Protein AF-A0A947M353-F1 (afdb_monomer)

pLDDT: mean 73.57, std 18.24, range [29.91, 92.94]

Radius of gyration: 24.98 Å; Cα contacts (8 Å, |Δi|>4): 233; chains: 1; bounding box: 59×36×67 Å

Foldseek 3Di:
DDPPDDDPPPQDFDWPDPDDDDDDDDDPLDDQAAEDEAEAEDDEAEAAPAALVRQLVCCCPPVVVDDPPDDPPDPDSCQKDKDKDKDKDKDWDKDWDDPVVRGTITIGTNYTYIYIYMYMYMYGHNDPDDPVVVVVVVVVVVVVSVVVVVVSVVVRVVVRVVVVVVSVVPCPSD

Secondary structure (DSSP, 8-state):
----S--------EEE-----SS--PPPPPPPPEEEEEEEEPPPEEE--S-HHHHHHHHHHHSTT--TTS-TT------EEEEEEEEEEEEEEEEEEEETTTTEEEEEEEEEEEEEEEEEEEEE------HHHHHHHHHHHHHHHHHHHHHHHHHHHHHHHHHHHHHHHH----

Sequence (174 aa):
MILTNFIQVGAGLLMLAGGAPSGHVQCPAVPTPAVKVNVTVAPPVFDDSRTIEQLSADFNQNEKGVSPGTSAGDSLTVLGLHRAKIDVVPLASIAGNQHKRRGFICLWYSEVGLDLKLSYTTYVARAGWSPACRAAIKAHEERHATVNREFAEQLGRELTASLNYAVKRRSMFG

Mean predicted aligned error: 12.15 Å

Solvent-accessible surface area (backbone atoms only — not comparable to full-atom values): 10543 Å² total; per-residue (Å²): 143,84,90,86,78,84,85,82,78,76,88,64,73,54,70,59,80,46,92,73,84,98,62,93,80,75,72,73,83,59,73,80,50,46,75,46,62,48,75,45,74,54,75,79,40,80,41,57,88,42,39,43,69,56,44,40,49,49,37,45,71,74,50,67,65,68,56,95,92,58,72,92,84,68,89,69,82,38,55,62,48,80,46,79,45,78,47,80,43,83,43,78,40,78,42,71,52,73,44,78,93,66,59,36,45,42,40,42,56,50,30,38,34,37,40,37,41,36,42,38,41,37,36,34,40,51,62,95,61,54,73,68,55,51,50,52,50,51,57,54,55,50,51,54,53,52,55,52,48,54,50,50,55,48,52,41,53,54,51,42,53,50,49,47,51,51,50,64,72,64,52,78,55,115

Nearest PDB structures (foldseek):
  5u1w-assembly1_A  TM=3.582E-01  e=4.289E+00  Ailuropoda melanoleuca
  8tr8-assembly1_A  TM=2.952E-01  e=4.020E+00  Rattus
  6u9w-assembly1_C  TM=2.897E-01  e=3.312E+00  Rattus norvegicus
  8trk-assembly1_A  TM=2.462E-01  e=3.769E+00  Rattus
  8v4s-assembly1_A  TM=2.836E-01  e=7.668E+00  Rattus

Structure (mmCIF, N/CA/C/O backbone):
data_AF-A0A947M353-F1
#
_entry.id   AF-A0A947M353-F1
#
loop_
_atom_site.group_PDB
_atom_site.id
_atom_site.type_symbol
_atom_site.label_atom_id
_atom_site.label_alt_id
_atom_site.label_comp_id
_atom_site.label_asym_id
_atom_site.label_entity_id
_atom_site.label_seq_id
_atom_site.pdbx_PDB_ins_code
_atom_site.Cartn_x
_atom_site.Cartn_y
_atom_site.Cartn_z
_atom_site.occupancy
_atom_site.B_iso_or_equiv
_atom_site.auth_seq_id
_atom_site.auth_comp_id
_atom_site.auth_asym_id
_atom_site.auth_atom_id
_atom_site.pdbx_PDB_model_num
ATOM 1 N N . MET A 1 1 ? -12.547 15.395 -5.679 1.00 39.53 1 MET A N 1
ATOM 2 C CA . MET A 1 1 ? -13.889 14.800 -5.883 1.00 39.53 1 MET A CA 1
ATOM 3 C C . MET A 1 1 ? -13.610 13.467 -6.572 1.00 39.53 1 MET A C 1
ATOM 5 O O . MET A 1 1 ? -13.076 13.511 -7.661 1.00 39.53 1 MET A O 1
ATOM 9 N N . ILE A 1 2 ? -13.697 12.271 -5.993 1.00 31.58 2 ILE A N 1
ATOM 10 C CA . ILE A 1 2 ? -14.674 11.646 -5.097 1.00 31.58 2 ILE A CA 1
ATOM 11 C C . ILE A 1 2 ? -13.910 10.570 -4.293 1.00 31.58 2 ILE A C 1
ATOM 13 O O . ILE A 1 2 ? -13.404 9.630 -4.889 1.00 31.58 2 ILE A O 1
ATOM 17 N N . LEU A 1 3 ? -13.844 10.686 -2.966 1.00 29.91 3 LEU A N 1
ATOM 18 C CA . LEU A 1 3 ? -13.623 9.556 -2.041 1.00 29.91 3 LEU A CA 1
ATOM 19 C C . LEU A 1 3 ? -14.524 9.761 -0.813 1.00 29.91 3 LEU A C 1
ATOM 21 O O . LEU A 1 3 ? -14.122 9.686 0.340 1.00 29.91 3 LEU A O 1
ATOM 25 N N . THR A 1 4 ? -15.781 10.093 -1.079 1.00 34.56 4 THR A N 1
ATOM 26 C CA . THR A 1 4 ? -16.869 10.030 -0.103 1.00 34.56 4 THR A CA 1
ATOM 27 C C . THR A 1 4 ? -17.714 8.836 -0.482 1.00 34.56 4 THR A C 1
ATOM 29 O O . THR A 1 4 ? -18.736 9.017 -1.128 1.00 34.56 4 THR A O 1
ATOM 32 N N . ASN A 1 5 ? -17.251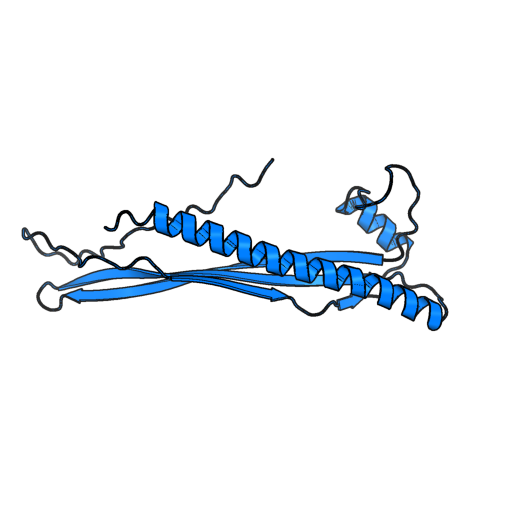 7.622 -0.179 1.00 32.09 5 ASN A N 1
ATOM 33 C CA . ASN A 1 5 ? -18.128 6.459 -0.103 1.00 32.09 5 ASN A CA 1
ATOM 34 C C . ASN A 1 5 ? -17.446 5.286 0.617 1.00 32.09 5 ASN A C 1
ATOM 36 O O . ASN A 1 5 ? -16.398 4.806 0.205 1.00 32.09 5 ASN A O 1
ATOM 40 N N . PHE A 1 6 ? -18.106 4.853 1.693 1.00 33.06 6 PHE A N 1
ATOM 41 C CA . PHE A 1 6 ? -17.975 3.567 2.381 1.00 33.06 6 PHE A CA 1
ATOM 42 C C . PHE A 1 6 ? -16.658 3.232 3.092 1.00 33.06 6 PHE A C 1
ATOM 44 O O . PHE A 1 6 ? -15.943 2.313 2.721 1.00 33.06 6 PHE A O 1
ATOM 51 N N . ILE A 1 7 ? -16.477 3.829 4.274 1.00 33.56 7 ILE A N 1
ATOM 52 C CA . ILE A 1 7 ? -16.112 3.028 5.452 1.00 33.56 7 ILE A CA 1
ATOM 53 C C . ILE A 1 7 ? -17.071 3.397 6.590 1.00 33.56 7 ILE A C 1
ATOM 55 O O . ILE A 1 7 ? -16.792 4.214 7.471 1.00 33.56 7 ILE A O 1
ATOM 59 N N . GLN A 1 8 ? -18.254 2.792 6.571 1.00 33.03 8 GLN A N 1
ATOM 60 C CA . GLN A 1 8 ? -19.165 2.824 7.707 1.00 33.03 8 GLN A CA 1
ATOM 61 C C . GLN A 1 8 ? -18.734 1.715 8.680 1.00 33.03 8 GLN A C 1
ATOM 63 O O . GLN A 1 8 ? -19.384 0.682 8.775 1.00 33.03 8 GLN A O 1
ATOM 68 N N . VAL A 1 9 ? -17.609 1.903 9.396 1.00 37.62 9 VAL A N 1
ATOM 69 C CA . VAL A 1 9 ? -17.302 1.062 10.572 1.00 37.62 9 VAL A CA 1
ATOM 70 C C . VAL A 1 9 ? -18.321 1.417 11.651 1.00 37.62 9 VAL A C 1
ATOM 72 O O . VAL A 1 9 ? -18.125 2.352 12.431 1.00 37.62 9 VAL A O 1
ATOM 75 N N . GLY A 1 10 ? -19.463 0.734 11.647 1.00 37.00 10 GLY A N 1
ATOM 76 C CA . GLY A 1 10 ? -20.378 0.749 12.775 1.00 37.00 10 GLY A CA 1
ATOM 77 C C . GLY A 1 10 ? -19.656 0.139 13.972 1.00 37.00 10 GLY A C 1
ATOM 78 O O . GLY A 1 10 ? -19.501 -1.076 14.049 1.00 37.00 10 GLY A O 1
ATOM 79 N N . ALA A 1 11 ? -19.177 0.981 14.886 1.00 41.81 11 ALA A N 1
ATOM 80 C CA . ALA A 1 11 ? -18.696 0.545 16.190 1.00 41.81 11 ALA A CA 1
ATOM 81 C C . ALA A 1 11 ? -19.924 0.166 17.032 1.00 41.81 11 ALA A C 1
ATOM 83 O O . ALA A 1 11 ? -20.445 0.969 17.799 1.00 41.81 11 ALA A O 1
ATOM 84 N N . GLY A 1 12 ? -20.453 -1.033 16.795 1.00 41.06 12 GLY A N 1
ATOM 85 C CA . GLY A 1 12 ? -21.547 -1.603 17.567 1.00 41.06 12 GLY A CA 1
ATOM 86 C C . GLY A 1 12 ? -20.992 -2.444 18.707 1.00 41.06 12 GLY A C 1
ATOM 87 O O . GLY A 1 12 ? -20.291 -3.423 18.464 1.00 41.06 12 GLY A O 1
ATOM 88 N N . LEU A 1 13 ? -21.321 -2.080 19.946 1.00 45.12 13 LEU A N 1
ATOM 89 C CA . LEU A 1 13 ? -21.271 -3.010 21.069 1.00 45.12 13 LEU A CA 1
ATOM 90 C C . LEU A 1 13 ? -22.245 -4.153 20.745 1.00 45.12 13 LEU A C 1
ATOM 92 O O . LEU A 1 13 ? -23.460 -3.948 20.735 1.00 45.12 13 LEU A O 1
ATOM 96 N N . LEU A 1 14 ? -21.730 -5.341 20.431 1.00 44.06 14 LEU A N 1
ATOM 97 C CA . LEU A 1 14 ? -22.570 -6.503 20.166 1.00 44.06 14 LEU A CA 1
ATOM 98 C C . LEU A 1 14 ? -22.917 -7.159 21.508 1.00 44.06 14 LEU A C 1
ATOM 100 O O . LEU A 1 14 ? -22.157 -7.972 22.034 1.00 44.06 14 LEU A O 1
ATOM 104 N N . MET A 1 15 ? -24.058 -6.782 22.085 1.00 43.53 15 MET A N 1
ATOM 105 C CA . MET A 1 15 ? -24.629 -7.508 23.219 1.00 43.53 15 MET A CA 1
ATOM 106 C C . MET A 1 15 ? -25.393 -8.729 22.697 1.00 43.53 15 MET A C 1
ATOM 108 O O . MET A 1 15 ? -26.500 -8.608 22.176 1.00 43.53 15 MET A O 1
ATOM 112 N N . LEU A 1 16 ? -24.814 -9.921 22.846 1.00 47.75 16 LEU A N 1
ATOM 113 C CA . LEU A 1 16 ? -25.546 -11.174 22.666 1.00 47.75 16 LEU A CA 1
ATOM 114 C C . LEU A 1 16 ? -26.350 -11.432 23.946 1.00 47.75 16 LEU A C 1
ATOM 116 O O . LEU A 1 16 ? -25.834 -11.961 24.931 1.00 47.75 16 LEU A O 1
ATOM 120 N N . ALA A 1 17 ? -27.606 -10.982 23.952 1.00 44.34 17 ALA A N 1
ATOM 121 C CA . ALA A 1 17 ? -28.516 -11.160 25.075 1.00 44.34 17 ALA A CA 1
ATOM 122 C C . ALA A 1 17 ? -28.947 -12.634 25.194 1.00 44.34 17 ALA A C 1
ATOM 124 O O . ALA A 1 17 ? -29.862 -13.087 24.510 1.00 44.34 17 ALA A O 1
ATOM 125 N N . GLY A 1 18 ? -28.296 -13.383 26.087 1.00 42.88 18 GLY A N 1
ATOM 126 C CA . GLY A 1 18 ? -28.884 -14.576 26.696 1.00 42.88 18 GLY A CA 1
ATOM 127 C C . GLY A 1 18 ? -29.932 -14.122 27.710 1.00 42.88 18 GLY A C 1
ATOM 128 O O . GLY A 1 18 ? -29.623 -13.315 28.585 1.00 42.88 18 GLY A O 1
ATOM 129 N N . GLY A 1 19 ? -31.180 -14.561 27.545 1.00 46.19 19 GLY A N 1
ATOM 130 C CA . GLY A 1 19 ? -32.323 -14.061 28.310 1.00 46.19 19 GLY A CA 1
ATOM 131 C C . GLY A 1 19 ? -32.113 -14.105 29.826 1.00 46.19 19 GLY A C 1
ATOM 132 O O . GLY A 1 19 ? -31.963 -15.178 30.403 1.00 46.19 19 GLY A O 1
ATOM 133 N N . ALA A 1 20 ? -32.157 -12.942 30.477 1.00 43.84 20 ALA A N 1
ATOM 134 C CA . ALA A 1 20 ? -32.402 -12.837 31.912 1.00 43.84 20 ALA A CA 1
ATOM 135 C C . ALA A 1 20 ? -33.121 -11.510 32.244 1.00 43.84 20 ALA A C 1
ATOM 137 O O . ALA A 1 20 ? -32.800 -10.482 31.641 1.00 43.84 20 ALA A O 1
ATOM 138 N N . PRO A 1 21 ? -34.094 -11.507 33.176 1.00 50.03 21 PRO A N 1
ATOM 139 C CA . PRO A 1 21 ? -35.003 -10.389 33.397 1.00 50.03 21 PRO A CA 1
ATOM 140 C C . PRO A 1 21 ? -34.451 -9.344 34.386 1.00 50.03 21 PRO A C 1
ATOM 142 O O . PRO A 1 21 ? -33.754 -9.663 35.346 1.00 50.03 21 PRO A O 1
ATOM 145 N N . SER A 1 22 ? -34.821 -8.082 34.139 1.00 51.09 22 SER A N 1
ATOM 146 C CA . SER A 1 22 ? -35.036 -7.006 35.127 1.00 51.09 22 SER A CA 1
ATOM 147 C C . SER A 1 22 ? -33.940 -6.686 36.158 1.00 51.09 22 SER A C 1
ATOM 149 O O . SER A 1 22 ? -34.239 -6.288 37.281 1.00 51.09 22 SER A O 1
ATOM 151 N N . GLY A 1 23 ? -32.668 -6.760 35.779 1.00 57.00 23 GLY A N 1
ATOM 152 C CA . GLY A 1 23 ? -31.593 -6.070 36.492 1.00 57.00 23 GLY A CA 1
ATOM 153 C C . GLY A 1 23 ? -30.604 -5.539 35.473 1.00 57.00 23 GLY A C 1
ATOM 154 O O . GLY A 1 23 ? -30.003 -6.345 34.770 1.00 57.00 23 GLY A O 1
ATOM 155 N N . HIS A 1 24 ? -30.465 -4.214 35.352 1.00 60.12 24 HIS A N 1
ATOM 156 C CA . HIS A 1 24 ? -29.593 -3.590 34.355 1.00 60.12 24 HIS A CA 1
ATOM 157 C C . HIS A 1 24 ? -28.203 -4.236 34.391 1.00 60.12 24 HIS A C 1
ATOM 159 O O . HIS A 1 24 ? -27.428 -4.118 35.342 1.00 60.12 24 HIS A O 1
ATOM 165 N N . VAL A 1 25 ? -27.930 -5.024 33.361 1.00 60.88 25 VAL A N 1
ATOM 166 C CA . VAL A 1 25 ? -26.626 -5.597 33.103 1.00 60.88 25 VAL A CA 1
ATOM 167 C C . VAL A 1 25 ? -25.826 -4.499 32.429 1.00 60.88 25 VAL A C 1
ATOM 169 O O . VAL A 1 25 ? -26.103 -4.133 31.291 1.00 60.88 25 VAL A O 1
ATOM 172 N N . GLN A 1 26 ? -24.865 -3.946 33.157 1.00 71.62 26 GLN A N 1
ATOM 173 C CA . GLN A 1 26 ? -23.963 -2.941 32.625 1.00 71.62 26 GLN A CA 1
ATOM 174 C C . GLN A 1 26 ? -22.641 -3.625 32.288 1.00 71.62 26 GLN A C 1
ATOM 176 O O . GLN A 1 26 ? -21.986 -4.189 33.167 1.00 71.62 26 GLN A O 1
ATOM 181 N N . CYS A 1 27 ? -22.279 -3.623 31.004 1.00 74.25 27 CYS A N 1
ATOM 182 C CA . CYS A 1 27 ? -20.926 -3.982 30.596 1.00 74.25 27 CYS A CA 1
ATOM 183 C C . CYS A 1 27 ? -19.933 -2.987 31.223 1.00 74.25 27 CYS A C 1
ATOM 185 O O . CYS A 1 27 ? -20.293 -1.822 31.424 1.00 74.25 27 CYS A O 1
ATOM 187 N N . PRO A 1 28 ? -18.701 -3.419 31.549 1.00 79.12 28 PRO A N 1
ATOM 188 C CA . PRO A 1 28 ? -17.682 -2.499 32.038 1.00 79.12 28 PRO A CA 1
ATOM 189 C C . PRO A 1 28 ? -17.393 -1.419 30.989 1.00 79.12 28 PRO A C 1
ATOM 191 O O . PRO A 1 28 ? -17.622 -1.635 29.797 1.00 79.12 28 PRO A O 1
ATOM 194 N N . ALA A 1 29 ? -16.854 -0.280 31.431 1.00 79.69 29 ALA A N 1
ATOM 195 C CA . ALA A 1 29 ? -16.283 0.700 30.515 1.00 79.69 29 ALA A CA 1
ATOM 196 C C . ALA A 1 29 ? -15.249 -0.006 29.624 1.00 79.69 29 ALA A C 1
ATOM 198 O O . ALA A 1 29 ? -14.326 -0.656 30.125 1.00 79.69 29 ALA A O 1
ATOM 199 N N . VAL A 1 30 ? -15.454 0.060 28.310 1.00 81.38 30 VAL A N 1
ATOM 200 C CA . VAL A 1 30 ? -14.594 -0.615 27.338 1.00 81.38 30 VAL A CA 1
ATOM 201 C C . VAL A 1 30 ? -13.477 0.335 26.907 1.00 81.38 30 VAL A C 1
ATOM 203 O O . VAL A 1 30 ? -13.742 1.513 26.662 1.00 81.38 30 VAL A O 1
ATOM 206 N N . PRO A 1 31 ? -12.222 -0.134 26.818 1.00 83.50 31 PRO A N 1
ATOM 207 C CA . PRO A 1 31 ? -11.133 0.704 26.344 1.00 83.50 31 PRO A CA 1
ATOM 208 C C . PRO A 1 31 ? -11.328 1.059 24.866 1.00 83.50 31 PRO A C 1
ATOM 210 O O . PRO A 1 31 ? -11.908 0.292 24.095 1.00 83.50 31 PRO A O 1
ATOM 213 N N . THR A 1 32 ? -10.788 2.205 24.457 1.00 84.06 32 THR A N 1
ATOM 214 C CA . THR A 1 32 ? -10.693 2.573 23.041 1.00 84.06 32 THR A CA 1
ATOM 215 C C . THR A 1 32 ? -9.869 1.520 22.287 1.00 84.06 32 THR A C 1
ATOM 217 O O . THR A 1 32 ? -8.771 1.193 22.748 1.00 84.06 32 THR A O 1
ATOM 220 N N . PRO A 1 33 ? -10.348 0.989 21.144 1.00 89.25 33 PRO A N 1
ATOM 221 C CA . PRO A 1 33 ? -9.603 -0.009 20.386 1.00 89.25 33 PRO A CA 1
ATOM 222 C C . PRO A 1 33 ? -8.268 0.556 19.899 1.00 89.25 33 PRO A C 1
ATOM 224 O O . PRO A 1 33 ? -8.181 1.721 19.499 1.00 89.25 33 PRO A O 1
ATOM 227 N N . ALA A 1 34 ? -7.237 -0.286 19.886 1.00 90.69 34 ALA A N 1
ATOM 228 C CA . ALA A 1 34 ? -5.974 0.042 19.243 1.00 90.69 34 ALA A CA 1
ATOM 229 C C . ALA A 1 34 ? -6.178 0.186 17.726 1.00 90.69 34 ALA A C 1
ATOM 231 O O . ALA A 1 34 ? -6.965 -0.547 17.125 1.00 90.69 34 ALA A O 1
ATOM 232 N N . VAL A 1 35 ? -5.467 1.126 17.101 1.00 91.00 35 VAL A N 1
ATOM 233 C CA . VAL A 1 35 ? -5.469 1.299 15.644 1.00 91.00 35 VAL A CA 1
ATOM 234 C C . VAL A 1 35 ? -4.162 0.783 15.074 1.00 91.00 35 VAL A C 1
ATOM 236 O O . VAL A 1 35 ? -3.093 1.250 15.470 1.00 91.00 35 VAL A O 1
ATOM 239 N N . LYS A 1 36 ? -4.250 -0.133 14.111 1.00 92.31 36 LYS A N 1
ATOM 2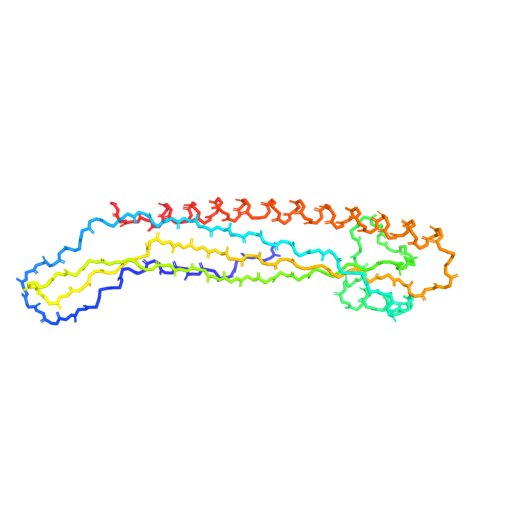40 C CA . LYS A 1 36 ? -3.085 -0.715 13.443 1.00 92.31 36 LYS A CA 1
ATOM 241 C C . LYS A 1 36 ? -3.208 -0.602 11.931 1.00 92.31 36 LYS A C 1
ATOM 243 O O . LYS A 1 36 ? -4.132 -1.144 11.339 1.00 92.31 36 LYS A O 1
ATOM 248 N N . VAL A 1 37 ? -2.269 0.083 11.289 1.00 92.00 37 VAL A N 1
ATOM 249 C CA . VAL A 1 37 ? -2.169 0.096 9.826 1.00 92.00 37 VAL A CA 1
ATOM 250 C C . VAL A 1 37 ? -0.817 -0.471 9.447 1.00 92.00 37 VAL A C 1
ATOM 252 O O . VAL A 1 37 ? 0.209 0.108 9.799 1.00 92.00 37 VAL A O 1
ATOM 255 N N . ASN A 1 38 ? -0.810 -1.597 8.740 1.00 92.88 38 ASN A N 1
ATOM 256 C CA . ASN A 1 38 ? 0.423 -2.165 8.214 1.00 92.88 38 ASN A CA 1
ATOM 257 C C . ASN A 1 38 ? 0.509 -1.841 6.728 1.00 92.88 38 ASN A C 1
ATOM 259 O O . ASN A 1 38 ? -0.418 -2.116 5.967 1.00 92.88 38 ASN A O 1
ATOM 263 N N . VAL A 1 39 ? 1.635 -1.270 6.310 1.00 90.81 39 VAL A N 1
ATOM 264 C CA . VAL A 1 39 ? 1.922 -1.016 4.899 1.00 90.81 39 VAL A CA 1
ATOM 265 C C . VAL A 1 39 ? 3.027 -1.952 4.462 1.00 90.81 39 VAL A C 1
ATOM 267 O O . VAL A 1 39 ? 4.122 -1.938 5.017 1.00 90.81 39 VAL A O 1
ATOM 270 N N . THR A 1 40 ? 2.734 -2.774 3.464 1.00 91.19 40 THR A N 1
ATOM 271 C CA . THR A 1 40 ? 3.712 -3.644 2.819 1.00 91.19 40 THR A CA 1
ATOM 272 C C . THR A 1 40 ? 3.877 -3.196 1.379 1.00 91.19 40 THR A C 1
ATOM 274 O O . THR A 1 40 ? 2.919 -3.217 0.608 1.00 91.19 40 THR A O 1
ATOM 277 N N . VAL A 1 41 ? 5.096 -2.813 1.012 1.00 86.88 41 VAL A N 1
ATOM 278 C CA . VAL A 1 41 ? 5.455 -2.476 -0.366 1.00 86.88 41 VAL A CA 1
ATOM 279 C C . VAL A 1 41 ? 6.268 -3.627 -0.943 1.00 86.88 41 VAL A C 1
ATOM 281 O O . VAL A 1 41 ? 7.365 -3.917 -0.465 1.00 86.88 41 VAL A O 1
ATOM 284 N N . ALA A 1 42 ? 5.715 -4.309 -1.943 1.00 87.06 42 ALA A N 1
ATOM 285 C CA . ALA A 1 42 ? 6.427 -5.351 -2.667 1.00 87.06 42 ALA A CA 1
ATOM 286 C C . ALA A 1 42 ? 7.559 -4.740 -3.517 1.00 87.06 42 ALA A C 1
ATOM 288 O O . ALA A 1 42 ? 7.427 -3.602 -3.981 1.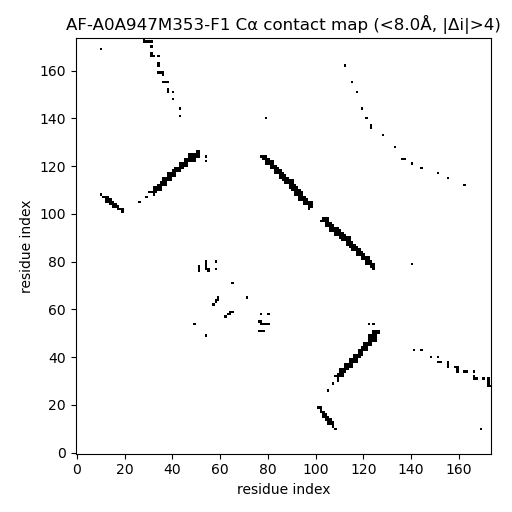00 87.06 42 ALA A O 1
ATOM 289 N N . PRO A 1 43 ? 8.660 -5.478 -3.754 1.00 84.25 43 PRO A N 1
ATOM 290 C CA . PRO A 1 43 ? 9.702 -5.046 -4.678 1.00 84.25 43 PRO A CA 1
ATOM 291 C C . PRO A 1 43 ? 9.138 -4.753 -6.077 1.00 84.25 43 PRO A C 1
ATOM 293 O O . PRO A 1 43 ? 8.186 -5.420 -6.496 1.00 84.25 43 PRO A O 1
ATOM 296 N N . PRO A 1 44 ? 9.721 -3.793 -6.817 1.00 80.12 44 PRO A N 1
ATOM 297 C CA . PRO A 1 44 ? 9.292 -3.509 -8.178 1.00 80.12 44 PRO A CA 1
ATOM 298 C C . PRO A 1 44 ? 9.535 -4.724 -9.075 1.00 80.12 44 PRO A C 1
ATOM 300 O O . PRO A 1 44 ? 10.625 -5.302 -9.089 1.00 80.12 44 PRO A O 1
ATOM 303 N N . VAL A 1 45 ? 8.514 -5.100 -9.841 1.00 86.81 45 VAL A N 1
ATOM 304 C CA . VAL A 1 45 ? 8.619 -6.131 -10.876 1.00 86.81 45 VAL A CA 1
ATOM 305 C C . VAL A 1 45 ? 8.858 -5.444 -12.210 1.00 86.81 45 VAL A C 1
ATOM 307 O O . VAL A 1 45 ? 8.080 -4.578 -12.598 1.00 86.81 45 VAL A O 1
ATOM 310 N N . PHE A 1 46 ? 9.915 -5.838 -12.913 1.00 83.06 46 PHE A N 1
ATOM 311 C CA . PHE A 1 46 ? 10.193 -5.363 -14.266 1.00 83.06 46 PHE A CA 1
ATOM 312 C C . PHE A 1 46 ? 9.692 -6.384 -15.281 1.00 83.06 46 PHE A C 1
ATOM 314 O O . PHE A 1 46 ? 10.026 -7.563 -15.174 1.00 83.06 46 PHE A O 1
ATOM 321 N N . ASP A 1 47 ? 8.908 -5.926 -16.252 1.00 85.81 47 ASP A N 1
ATOM 322 C CA . ASP A 1 47 ? 8.356 -6.749 -17.326 1.00 85.81 47 ASP A CA 1
ATOM 323 C C . ASP A 1 47 ? 8.757 -6.152 -18.680 1.00 85.81 47 ASP A C 1
ATOM 325 O O . ASP A 1 47 ? 8.367 -5.037 -19.021 1.00 85.81 47 ASP A O 1
ATOM 329 N N . ASP A 1 48 ? 9.553 -6.893 -19.447 1.00 86.31 48 ASP A N 1
ATOM 330 C CA . ASP A 1 48 ? 10.037 -6.511 -20.773 1.00 86.31 48 ASP A CA 1
ATOM 331 C C . ASP A 1 48 ? 9.354 -7.285 -21.911 1.00 86.31 48 ASP A C 1
ATOM 333 O O . ASP A 1 48 ? 9.875 -7.379 -23.023 1.00 86.31 48 ASP A O 1
ATOM 337 N N . SER A 1 49 ? 8.169 -7.847 -21.664 1.00 86.62 49 SER A N 1
ATOM 338 C CA . SER A 1 49 ? 7.429 -8.629 -22.661 1.00 86.62 49 SER A CA 1
ATOM 339 C C . SER A 1 49 ? 6.754 -7.773 -23.738 1.00 86.62 49 SER A C 1
ATOM 341 O O . SER A 1 49 ? 6.427 -8.283 -24.815 1.00 86.62 49 SER A O 1
ATOM 343 N N . ARG A 1 50 ? 6.547 -6.476 -23.477 1.00 83.94 50 ARG A N 1
ATOM 344 C CA . ARG A 1 50 ? 5.713 -5.585 -24.298 1.00 83.94 50 ARG A CA 1
ATOM 345 C C . ARG A 1 50 ? 6.536 -4.688 -25.211 1.00 83.94 50 ARG A C 1
ATOM 347 O O . ARG A 1 50 ? 7.539 -4.127 -24.802 1.00 83.94 50 ARG A O 1
ATOM 354 N N . THR A 1 51 ? 6.085 -4.514 -26.445 1.00 84.38 51 THR A N 1
ATOM 355 C CA . THR A 1 51 ? 6.638 -3.543 -27.411 1.00 84.38 51 THR A CA 1
ATOM 356 C C . THR A 1 51 ? 6.267 -2.098 -27.056 1.00 84.38 51 THR A C 1
ATOM 358 O O . THR A 1 51 ? 5.333 -1.872 -26.285 1.00 84.38 51 THR A O 1
ATOM 361 N N . ILE A 1 52 ? 6.964 -1.118 -27.643 1.00 80.38 52 ILE A N 1
A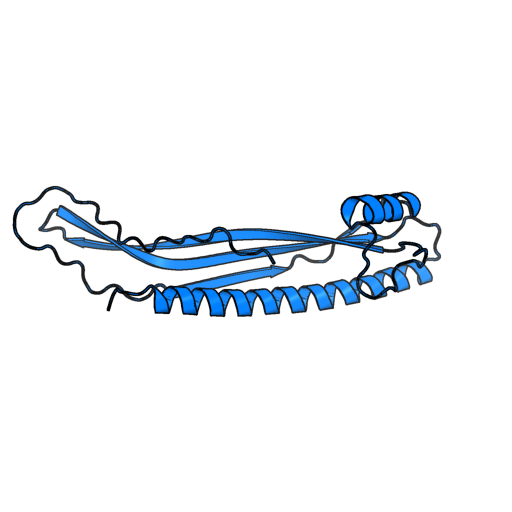TOM 362 C CA . ILE A 1 52 ? 6.653 0.313 -27.467 1.00 80.38 52 ILE A CA 1
ATOM 363 C C . ILE A 1 52 ? 5.207 0.594 -27.889 1.00 80.38 52 ILE A C 1
ATOM 365 O O . ILE A 1 52 ? 4.472 1.268 -27.176 1.00 80.38 52 ILE A O 1
ATOM 369 N N . GLU A 1 53 ? 4.765 0.027 -29.011 1.00 81.94 53 GLU A N 1
ATOM 370 C CA . GLU A 1 53 ? 3.421 0.225 -29.554 1.00 81.94 53 GLU A CA 1
ATOM 371 C C . GLU A 1 53 ? 2.351 -0.291 -28.587 1.00 81.94 53 GLU A C 1
ATOM 373 O O . GLU A 1 53 ? 1.324 0.356 -28.388 1.00 81.94 53 GLU A O 1
ATOM 378 N N . GLN A 1 54 ? 2.609 -1.433 -27.941 1.00 84.06 54 GLN A N 1
ATOM 379 C CA . GLN A 1 54 ? 1.714 -1.996 -26.930 1.00 84.06 54 GLN A CA 1
ATOM 380 C C . GLN A 1 54 ? 1.667 -1.141 -25.662 1.00 84.06 54 GLN A C 1
ATOM 382 O O . GLN A 1 54 ? 0.589 -0.978 -25.096 1.00 84.06 54 GLN A O 1
ATOM 387 N N . LEU A 1 55 ? 2.801 -0.590 -25.218 1.00 79.62 55 LEU A N 1
ATOM 388 C CA . LEU A 1 55 ? 2.829 0.307 -24.059 1.00 79.62 55 LEU A CA 1
ATOM 389 C C . LEU A 1 55 ? 2.119 1.626 -24.345 1.00 79.62 55 LEU A C 1
ATOM 391 O O . LEU A 1 55 ? 1.299 2.055 -23.540 1.00 79.62 55 LEU A O 1
ATOM 395 N N . SER A 1 56 ? 2.361 2.227 -25.507 1.00 76.69 56 SER A N 1
ATOM 396 C CA . SER A 1 56 ? 1.676 3.446 -25.938 1.00 76.69 56 SER A CA 1
ATOM 397 C C . SER A 1 56 ? 0.169 3.229 -26.101 1.00 76.69 56 SER A C 1
ATOM 399 O O . SER A 1 56 ? -0.622 4.082 -25.704 1.00 76.69 56 SER A O 1
ATOM 401 N N . ALA A 1 57 ? -0.257 2.081 -26.640 1.00 80.88 57 ALA A N 1
ATOM 402 C CA . ALA A 1 57 ? -1.673 1.734 -26.725 1.00 80.88 57 ALA A CA 1
ATOM 403 C C . ALA A 1 57 ? -2.310 1.561 -25.335 1.00 80.88 57 ALA A C 1
ATOM 405 O O . ALA A 1 57 ? -3.373 2.127 -25.088 1.00 80.88 57 ALA A O 1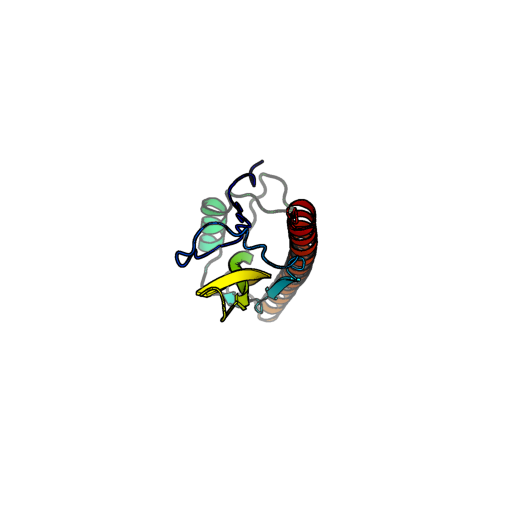
ATOM 406 N N . ASP A 1 58 ? -1.651 0.835 -24.421 1.00 79.62 58 ASP A N 1
ATOM 407 C CA . ASP A 1 58 ? -2.110 0.638 -23.035 1.00 79.62 58 ASP A CA 1
ATOM 408 C C . ASP A 1 58 ? -2.223 1.980 -22.297 1.00 79.62 58 ASP A C 1
ATOM 410 O O . ASP A 1 58 ? -3.248 2.266 -21.683 1.00 79.62 58 ASP A O 1
ATOM 414 N N . PHE A 1 59 ? -1.219 2.847 -22.432 1.00 74.81 59 PHE A N 1
ATOM 415 C CA . PHE A 1 59 ? -1.210 4.187 -21.850 1.00 74.81 59 PHE A CA 1
ATOM 416 C C . PHE A 1 59 ? -2.361 5.062 -22.376 1.00 74.81 59 PHE A C 1
ATOM 418 O O . PHE A 1 59 ? -3.102 5.670 -21.602 1.00 74.81 59 PHE A O 1
ATOM 425 N N . ASN A 1 60 ? -2.580 5.085 -23.691 1.00 73.06 60 ASN A N 1
ATOM 426 C CA . ASN A 1 60 ? -3.653 5.881 -24.285 1.00 73.06 60 ASN A CA 1
ATOM 427 C C . ASN A 1 60 ? -5.049 5.370 -23.902 1.00 73.06 60 ASN A C 1
ATOM 429 O O . ASN A 1 60 ? -5.958 6.169 -23.683 1.00 73.06 60 ASN A O 1
ATOM 433 N N . GLN A 1 61 ? -5.228 4.051 -23.812 1.00 77.69 61 GLN A N 1
ATOM 434 C CA . GLN A 1 61 ? -6.527 3.444 -23.516 1.00 77.69 61 GLN A CA 1
ATOM 435 C C . GLN A 1 61 ? -6.864 3.472 -22.022 1.00 77.69 61 GLN A C 1
ATOM 437 O O . GLN A 1 61 ? -7.995 3.799 -21.662 1.00 77.69 61 GLN A O 1
ATOM 442 N N . ASN A 1 62 ? -5.901 3.147 -21.157 1.00 72.25 62 ASN A N 1
ATOM 443 C CA . ASN A 1 62 ? -6.153 2.922 -19.733 1.00 72.25 62 ASN A CA 1
ATOM 444 C C . ASN A 1 62 ? -5.773 4.121 -18.858 1.00 72.25 62 ASN A C 1
ATOM 446 O O . ASN A 1 62 ? -6.499 4.429 -17.916 1.00 72.25 62 ASN A O 1
ATOM 450 N N . GLU A 1 63 ? -4.718 4.856 -19.216 1.00 65.81 63 GLU A N 1
ATOM 451 C CA . GLU A 1 63 ? -4.284 6.071 -18.501 1.00 65.81 63 GLU A CA 1
ATOM 452 C C . GLU A 1 63 ? -4.807 7.360 -19.172 1.00 65.81 63 GLU A C 1
ATOM 454 O O . GLU A 1 63 ? -4.474 8.476 -18.772 1.00 65.81 63 GLU A O 1
ATOM 459 N N . LYS A 1 64 ? -5.649 7.218 -20.210 1.00 65.69 64 LYS A N 1
ATOM 460 C CA . LYS A 1 64 ? -6.255 8.312 -20.996 1.00 65.69 64 LYS A CA 1
ATOM 461 C C . LYS A 1 64 ? -5.236 9.302 -21.571 1.00 65.69 64 LYS A C 1
ATOM 463 O O . LYS A 1 64 ? -5.565 10.468 -21.785 1.00 65.69 64 LYS A O 1
ATOM 468 N N . GLY A 1 65 ? -4.003 8.855 -21.801 1.00 55.41 65 GLY A N 1
ATOM 469 C CA . GLY A 1 65 ? -2.938 9.706 -22.326 1.00 55.41 65 GLY A CA 1
ATOM 470 C C . GLY A 1 65 ? -2.406 10.752 -21.335 1.00 55.41 65 GLY A C 1
ATOM 471 O O . GLY A 1 65 ? -1.678 11.654 -21.746 1.00 55.41 65 GLY A O 1
ATOM 472 N N . VAL A 1 66 ? -2.762 10.677 -20.046 1.00 54.84 66 VAL A N 1
ATOM 473 C CA . VAL A 1 66 ? -2.312 11.642 -19.031 1.00 54.84 66 VAL A CA 1
ATOM 474 C C . VAL A 1 66 ? -1.078 11.093 -18.322 1.00 54.84 66 VAL A C 1
ATOM 476 O O . VAL A 1 66 ? -1.181 10.239 -17.447 1.00 54.84 66 VAL A O 1
ATOM 479 N N . SER A 1 67 ? 0.101 11.603 -18.682 1.00 53.78 67 SER A N 1
ATOM 480 C CA . SER A 1 67 ? 1.350 11.305 -17.975 1.00 53.78 67 SER A CA 1
ATOM 481 C C . SER A 1 67 ? 1.647 12.445 -16.996 1.00 53.78 67 SER A C 1
ATOM 483 O O . SER A 1 67 ? 1.693 13.609 -17.413 1.00 53.78 67 SER A O 1
ATOM 485 N N . PRO A 1 68 ? 1.845 12.164 -15.695 1.00 44.81 68 PRO A N 1
ATOM 486 C CA . PRO A 1 68 ? 2.304 13.171 -14.749 1.00 44.81 68 PRO A CA 1
ATOM 487 C C . PRO A 1 68 ? 3.655 13.739 -15.206 1.00 44.81 68 PRO A C 1
ATOM 489 O O . PRO A 1 68 ? 4.631 13.006 -15.330 1.00 44.81 68 PRO A O 1
ATOM 492 N N . GLY A 1 69 ? 3.718 15.049 -15.459 1.00 44.84 69 GLY A N 1
ATOM 493 C CA . GLY A 1 69 ? 4.969 15.745 -15.790 1.00 44.84 69 GLY A CA 1
ATOM 494 C C . GLY A 1 69 ? 5.215 16.037 -17.272 1.00 44.84 69 GLY A C 1
ATOM 495 O O . GLY A 1 69 ? 6.280 16.552 -17.598 1.00 44.84 69 GLY A O 1
ATOM 496 N N . THR A 1 70 ? 4.257 15.773 -18.165 1.00 40.97 70 THR A N 1
ATOM 497 C CA . THR A 1 70 ? 4.372 16.141 -19.588 1.00 40.97 70 THR A CA 1
ATOM 498 C C . THR A 1 70 ? 3.211 17.027 -20.019 1.00 40.97 70 THR A C 1
ATOM 500 O O . THR A 1 70 ? 2.055 16.755 -19.692 1.00 40.97 70 THR A O 1
ATOM 503 N N . SER A 1 71 ? 3.525 18.101 -20.743 1.00 37.41 71 SER A N 1
ATOM 504 C CA . SER A 1 71 ? 2.560 18.972 -21.414 1.00 37.41 71 SER A CA 1
ATOM 505 C C . SER A 1 71 ? 1.602 18.147 -22.275 1.00 37.41 71 SER A C 1
ATOM 507 O O . SER A 1 71 ? 2.022 17.260 -23.016 1.00 37.41 71 SER A O 1
ATOM 509 N N . ALA A 1 72 ? 0.302 18.427 -22.177 1.00 37.47 72 ALA A N 1
ATOM 510 C CA . ALA A 1 72 ? -0.701 17.782 -23.015 1.00 37.47 72 ALA A CA 1
ATOM 511 C C . ALA A 1 72 ? -0.379 18.029 -24.503 1.00 37.47 72 ALA A C 1
ATOM 513 O O . ALA A 1 72 ? -0.406 19.174 -24.948 1.00 37.47 72 ALA A O 1
ATOM 514 N N . GLY A 1 73 ? -0.084 16.965 -25.258 1.00 38.38 73 GLY A N 1
ATOM 515 C CA . GLY A 1 73 ? 0.114 17.020 -26.713 1.00 38.38 73 GLY A CA 1
ATOM 516 C C . GLY A 1 73 ? 1.467 16.529 -27.232 1.00 38.38 73 GLY A C 1
ATOM 517 O O . GLY A 1 73 ? 1.587 16.322 -28.438 1.00 38.38 73 GLY A O 1
ATOM 518 N N . ASP A 1 74 ? 2.456 16.283 -26.371 1.00 41.34 74 ASP A N 1
ATOM 519 C CA . ASP A 1 74 ? 3.730 15.714 -26.819 1.00 41.34 74 ASP A CA 1
ATOM 520 C C . ASP A 1 74 ? 3.598 14.200 -27.045 1.00 41.34 74 ASP A C 1
ATOM 522 O O . ASP A 1 74 ? 3.168 13.449 -26.168 1.00 41.34 74 ASP A O 1
ATOM 526 N N . SER A 1 75 ? 3.969 13.741 -28.245 1.00 40.53 75 SER A N 1
ATOM 527 C CA . SER A 1 75 ? 4.051 12.320 -28.599 1.00 40.53 75 SER A CA 1
ATOM 528 C C . SER A 1 75 ? 5.153 11.647 -27.774 1.00 40.53 75 SER A C 1
ATOM 530 O O . SER A 1 75 ? 6.293 11.520 -28.228 1.00 40.53 75 SER A O 1
ATOM 532 N N . LEU A 1 76 ? 4.830 11.205 -26.558 1.00 49.25 76 LEU A N 1
ATOM 533 C CA . LEU A 1 76 ? 5.748 10.401 -25.762 1.00 49.25 76 LEU A CA 1
ATOM 534 C C . LEU A 1 76 ? 5.959 9.042 -26.420 1.00 49.25 76 LEU A C 1
ATOM 536 O O . LEU A 1 76 ? 5.037 8.243 -26.574 1.00 49.25 76 LEU A O 1
ATOM 540 N N . THR A 1 77 ? 7.218 8.748 -26.735 1.00 52.34 77 THR A N 1
ATOM 541 C CA . THR A 1 77 ? 7.649 7.356 -26.838 1.00 52.34 77 THR A CA 1
ATOM 542 C C . THR A 1 77 ? 7.620 6.789 -25.421 1.00 52.34 77 THR A C 1
ATOM 544 O O . THR A 1 77 ? 8.497 7.092 -24.613 1.00 52.34 77 THR A O 1
ATOM 547 N N . VAL A 1 78 ? 6.582 6.017 -25.095 1.00 58.72 78 VAL A N 1
ATOM 548 C CA . VAL A 1 78 ? 6.448 5.358 -23.790 1.00 58.72 78 VAL A CA 1
ATOM 549 C C . VAL A 1 78 ? 7.470 4.223 -23.724 1.00 58.72 78 VAL A C 1
ATOM 551 O O . VAL A 1 78 ? 7.247 3.122 -24.224 1.00 58.72 78 VAL A O 1
ATOM 554 N N . LEU A 1 79 ? 8.637 4.517 -23.149 1.00 60.56 79 LEU A N 1
ATOM 555 C CA . LEU A 1 79 ? 9.706 3.535 -22.926 1.00 60.56 79 LEU A CA 1
ATOM 556 C C . LEU A 1 79 ? 9.493 2.725 -21.641 1.00 60.56 79 LEU A C 1
ATOM 558 O O . LEU A 1 79 ? 10.017 1.613 -21.530 1.00 60.56 79 LEU A O 1
ATOM 562 N N . GLY A 1 80 ? 8.705 3.273 -20.715 1.00 64.88 80 GLY A N 1
ATOM 563 C CA . GLY A 1 80 ? 8.343 2.686 -19.433 1.00 64.88 80 GLY A CA 1
ATOM 564 C C . GLY A 1 80 ? 6.890 3.008 -19.075 1.00 64.88 80 GLY A C 1
ATOM 565 O O . GLY A 1 80 ? 6.426 4.119 -19.328 1.00 64.88 80 GLY A O 1
ATOM 566 N N . LEU A 1 81 ? 6.162 2.045 -18.509 1.00 74.50 81 LEU A N 1
ATOM 567 C CA . LEU A 1 81 ? 4.817 2.243 -17.961 1.00 74.50 81 LEU A CA 1
ATOM 568 C C . LEU A 1 81 ? 4.734 1.609 -16.572 1.00 74.50 81 LEU A C 1
ATOM 570 O O . LEU A 1 81 ? 4.935 0.403 -16.423 1.00 74.50 81 LEU A O 1
ATOM 574 N N . HIS A 1 82 ? 4.400 2.402 -15.557 1.00 74.50 82 HIS A N 1
ATOM 575 C CA . HIS A 1 82 ? 4.184 1.898 -14.203 1.00 74.50 82 HIS A CA 1
ATOM 576 C C . HIS A 1 82 ? 2.714 1.581 -13.967 1.00 74.50 82 HIS A C 1
ATOM 578 O O . HIS A 1 82 ? 1.847 2.426 -14.174 1.00 74.50 82 HIS A O 1
ATOM 584 N N . ARG A 1 83 ? 2.436 0.392 -13.434 1.00 77.75 83 ARG A N 1
ATOM 585 C CA . ARG A 1 83 ? 1.118 0.029 -12.920 1.00 77.75 83 ARG A CA 1
ATOM 586 C C . ARG A 1 83 ? 1.223 -0.312 -11.443 1.00 77.75 83 ARG A C 1
ATOM 588 O O . ARG A 1 83 ? 1.924 -1.247 -11.058 1.00 77.75 83 ARG A O 1
ATOM 595 N N . ALA A 1 84 ? 0.512 0.458 -10.628 1.00 76.25 84 ALA A N 1
ATOM 596 C CA . ALA A 1 84 ? 0.379 0.214 -9.202 1.00 76.25 84 ALA A CA 1
ATOM 597 C C . ALA A 1 84 ? -0.909 -0.564 -8.918 1.00 76.25 84 ALA A C 1
ATOM 599 O O . ALA A 1 84 ? -1.963 -0.278 -9.488 1.00 76.25 84 ALA A O 1
ATOM 600 N N . LYS A 1 85 ? -0.835 -1.517 -7.994 1.00 82.94 85 LYS A N 1
ATOM 601 C CA . LYS A 1 85 ? -1.998 -2.178 -7.407 1.00 82.94 85 LYS A CA 1
ATOM 602 C C . LYS A 1 85 ? -1.956 -1.996 -5.899 1.00 82.94 85 LYS A C 1
ATOM 604 O O . LYS A 1 85 ? -0.927 -2.260 -5.277 1.00 82.94 85 LYS A O 1
ATOM 609 N N . ILE A 1 86 ? -3.081 -1.568 -5.334 1.00 81.56 86 ILE A N 1
ATOM 610 C CA . ILE A 1 86 ? -3.273 -1.405 -3.894 1.00 81.56 86 ILE A CA 1
ATOM 611 C C . ILE A 1 86 ? -4.342 -2.399 -3.451 1.00 81.56 86 ILE A C 1
ATOM 613 O O . ILE A 1 86 ? -5.502 -2.278 -3.841 1.00 81.56 86 ILE A O 1
ATOM 617 N N . ASP A 1 87 ? -3.950 -3.370 -2.634 1.00 87.50 87 ASP A N 1
ATOM 618 C CA . ASP A 1 87 ? -4.870 -4.275 -1.955 1.00 87.50 87 ASP A CA 1
ATOM 619 C C . ASP A 1 87 ? -5.091 -3.775 -0.523 1.00 87.50 87 ASP A C 1
ATOM 621 O O . ASP A 1 87 ? -4.134 -3.562 0.226 1.00 87.50 87 ASP A O 1
ATOM 625 N N . VAL A 1 88 ? -6.357 -3.586 -0.148 1.00 87.44 88 VAL A N 1
ATOM 626 C CA . VAL A 1 88 ? -6.767 -3.101 1.176 1.00 87.44 88 VAL A CA 1
ATOM 627 C C . VAL A 1 88 ? -7.529 -4.207 1.888 1.00 87.44 88 VAL A C 1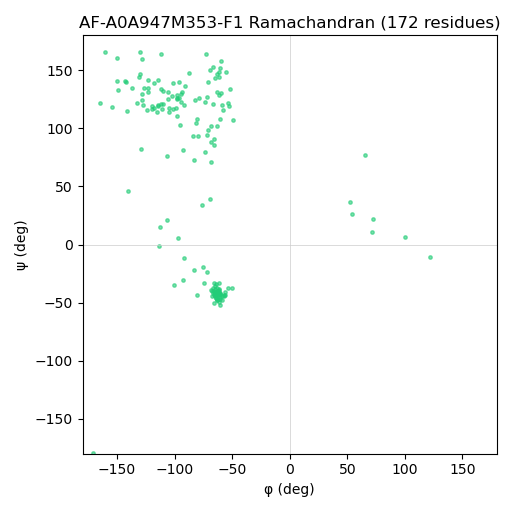
ATOM 629 O O . VAL A 1 88 ? -8.583 -4.634 1.419 1.00 87.44 88 VAL A O 1
ATOM 632 N N . VAL A 1 89 ? -7.016 -4.659 3.030 1.00 91.88 89 VAL A N 1
ATOM 633 C CA . VAL A 1 89 ? -7.654 -5.696 3.847 1.00 91.88 89 VAL A CA 1
ATOM 634 C C . VAL A 1 89 ? -8.007 -5.115 5.216 1.00 91.88 89 VAL A C 1
ATOM 636 O O . VAL A 1 89 ? -7.105 -4.703 5.946 1.00 91.88 89 VAL A O 1
ATOM 639 N N . PRO A 1 90 ? -9.294 -5.053 5.594 1.00 88.69 90 PRO A N 1
ATOM 640 C CA . PRO A 1 90 ? -9.677 -4.605 6.923 1.00 88.69 90 PRO A CA 1
ATOM 641 C C . PRO A 1 90 ? -9.311 -5.647 7.982 1.00 88.69 90 PRO A C 1
ATOM 643 O O . PRO A 1 90 ? -9.501 -6.846 7.783 1.00 88.69 90 PRO A O 1
ATOM 646 N N . LEU A 1 91 ? -8.828 -5.170 9.126 1.00 89.94 91 LEU A N 1
ATOM 647 C CA . LEU A 1 91 ? -8.500 -5.979 10.294 1.00 89.94 91 LEU A CA 1
ATOM 648 C C . LEU A 1 91 ? -9.376 -5.571 11.478 1.00 89.94 91 LEU A C 1
ATOM 650 O O . LEU A 1 91 ? -9.593 -4.382 11.723 1.00 89.94 91 LEU A O 1
ATOM 654 N N . ALA A 1 92 ? -9.846 -6.558 12.236 1.00 90.06 92 ALA A N 1
ATOM 655 C CA . ALA A 1 92 ? -10.543 -6.328 13.492 1.00 90.06 92 ALA A CA 1
ATOM 656 C C . ALA A 1 92 ? -10.295 -7.487 14.460 1.00 90.06 92 ALA A C 1
ATOM 658 O O . ALA A 1 92 ? -10.438 -8.652 14.093 1.00 90.06 92 ALA A O 1
ATOM 659 N N . SER A 1 93 ? -9.969 -7.152 15.705 1.00 91.94 93 SER A N 1
ATOM 660 C CA . SER A 1 93 ? -9.888 -8.101 16.814 1.00 91.94 93 SER A CA 1
ATOM 661 C C . SER A 1 93 ? -10.970 -7.787 17.835 1.00 91.94 93 SER A C 1
ATOM 663 O O . SER A 1 93 ? -11.257 -6.620 18.109 1.00 91.94 93 SER A O 1
ATOM 665 N N . ILE A 1 94 ? -11.569 -8.832 18.404 1.00 90.19 94 ILE A N 1
ATOM 666 C CA . ILE A 1 94 ? -12.641 -8.722 19.395 1.00 90.19 94 ILE A CA 1
ATOM 667 C C . ILE A 1 94 ? -12.111 -9.206 20.744 1.00 90.19 94 ILE A C 1
ATOM 669 O O . ILE A 1 94 ? -11.494 -10.265 20.839 1.00 90.19 94 ILE A O 1
ATOM 673 N N . ALA A 1 95 ? -12.381 -8.435 21.791 1.00 88.19 95 ALA A N 1
ATOM 674 C CA . ALA A 1 95 ? -12.224 -8.839 23.178 1.00 88.19 95 ALA A CA 1
ATOM 675 C C . ALA A 1 95 ? -13.596 -8.959 23.845 1.00 88.19 95 ALA A C 1
ATOM 677 O O . ALA A 1 95 ? -14.606 -8.466 23.337 1.00 88.19 95 ALA A O 1
ATOM 678 N N . GLY A 1 96 ? -13.635 -9.621 24.998 1.00 88.56 96 GLY A N 1
ATOM 679 C CA . GLY A 1 96 ? -14.871 -9.742 25.746 1.00 88.56 96 GLY A CA 1
ATOM 680 C C . GLY A 1 96 ? -14.702 -10.098 27.209 1.00 88.56 96 GLY A C 1
ATOM 681 O O . GLY A 1 96 ? -13.644 -10.539 27.653 1.00 88.56 96 GLY A O 1
ATOM 682 N N . ASN A 1 97 ? -15.790 -9.920 27.953 1.00 85.50 97 ASN A N 1
ATOM 683 C CA . ASN A 1 97 ? -15.915 -10.322 29.347 1.00 85.50 97 ASN A CA 1
ATOM 684 C C . ASN A 1 97 ? -17.183 -11.160 29.526 1.00 85.50 97 ASN A C 1
ATOM 686 O O . ASN A 1 97 ? -18.283 -10.728 29.175 1.00 85.50 97 ASN A O 1
ATOM 690 N N . GLN A 1 98 ? -17.019 -12.368 30.062 1.00 86.00 98 GLN A N 1
ATOM 691 C CA . GLN A 1 98 ? -18.127 -13.270 30.342 1.00 86.00 98 GLN A CA 1
ATOM 692 C C . GLN A 1 98 ? -18.593 -13.129 31.793 1.00 86.00 98 GLN A C 1
ATOM 694 O O . GLN A 1 98 ? -17.859 -13.429 32.737 1.00 86.00 98 GLN A O 1
ATOM 699 N N . HIS A 1 99 ? -19.871 -12.813 31.981 1.00 81.62 99 HIS A N 1
ATOM 700 C CA . HIS A 1 99 ? -20.498 -12.784 33.297 1.00 81.62 99 HIS A CA 1
ATOM 701 C C . HIS A 1 99 ? -21.154 -14.132 33.607 1.00 81.62 99 HIS A C 1
ATOM 703 O O . HIS A 1 99 ? -22.369 -14.299 33.492 1.00 81.62 99 HIS A O 1
ATOM 709 N N . LYS A 1 100 ? -20.344 -15.101 34.055 1.00 80.88 100 LYS A N 1
ATOM 710 C CA . LYS A 1 100 ? -20.769 -16.496 34.304 1.00 80.88 100 LYS A CA 1
ATOM 711 C C . LYS A 1 100 ? -22.035 -16.630 35.163 1.00 80.88 100 LYS A C 1
ATOM 713 O O . LYS A 1 100 ? -22.866 -17.481 34.885 1.00 80.88 100 LYS A O 1
ATOM 718 N N . ARG A 1 101 ? -22.210 -15.772 36.177 1.00 78.19 101 ARG A N 1
ATOM 719 C CA . ARG A 1 101 ? -23.379 -15.800 37.084 1.00 78.19 101 ARG A CA 1
ATOM 720 C C . ARG A 1 101 ? -24.685 -15.336 36.439 1.00 78.19 101 ARG A C 1
ATOM 722 O O . ARG A 1 101 ? -25.747 -15.665 36.944 1.00 78.19 101 ARG A O 1
ATOM 729 N N . ARG A 1 102 ? -24.606 -14.528 35.381 1.00 74.69 102 ARG A N 1
ATOM 730 C CA . ARG A 1 102 ? -25.767 -13.914 34.720 1.00 74.69 102 ARG A CA 1
ATOM 731 C C . ARG A 1 102 ? -25.988 -14.432 33.293 1.00 74.69 102 ARG A C 1
ATOM 733 O O . ARG A 1 102 ? -26.934 -14.008 32.649 1.00 74.69 102 ARG A O 1
ATOM 740 N N . GLY A 1 103 ? -25.131 -15.330 32.802 1.00 80.50 103 GLY A N 1
ATOM 741 C CA . GLY A 1 103 ? -25.340 -16.037 31.535 1.00 80.50 103 GLY A CA 1
ATOM 742 C C . GLY A 1 103 ? -25.153 -15.203 30.261 1.00 80.50 103 GLY A C 1
ATOM 743 O O . GLY A 1 103 ? -25.678 -15.592 29.225 1.00 80.50 103 GLY A O 1
ATOM 744 N N . PHE A 1 104 ? -24.410 -14.091 30.300 1.00 79.81 104 PHE A N 1
ATOM 745 C CA . PHE A 1 104 ? -24.155 -13.251 29.118 1.00 79.81 104 PHE A CA 1
ATOM 746 C C . PHE A 1 104 ? -22.665 -12.928 28.923 1.00 79.81 104 PHE A C 1
ATOM 748 O O . PHE A 1 104 ? -21.836 -13.109 29.826 1.00 79.81 104 PHE A O 1
ATOM 755 N N . ILE A 1 105 ? -22.338 -12.425 27.730 1.00 84.00 105 ILE A N 1
ATOM 756 C CA . ILE A 1 105 ? -21.004 -11.968 27.328 1.00 84.00 105 ILE A CA 1
ATOM 757 C C . ILE A 1 105 ? -21.072 -10.533 26.792 1.00 84.00 105 ILE A C 1
ATOM 759 O O . ILE A 1 105 ? -21.947 -10.197 25.997 1.00 84.00 105 ILE A O 1
ATOM 763 N N . CYS A 1 106 ? -20.144 -9.690 27.234 1.00 83.88 106 CYS A N 1
ATOM 764 C CA . CYS A 1 106 ? -19.888 -8.377 26.650 1.00 83.88 106 CYS A CA 1
ATOM 765 C C . CYS A 1 106 ? -18.761 -8.521 25.629 1.00 83.88 106 CYS A C 1
ATOM 767 O O . CYS A 1 106 ? -17.720 -9.075 25.979 1.00 83.88 106 CYS A O 1
ATOM 769 N N . LEU A 1 107 ? -18.951 -8.026 24.405 1.00 85.88 107 LEU A N 1
ATOM 770 C CA . LEU A 1 107 ? -17.951 -8.051 23.335 1.00 85.88 107 LEU A CA 1
ATOM 771 C C . LEU A 1 107 ? -17.674 -6.632 22.841 1.00 85.88 107 LEU A C 1
ATOM 773 O O . LEU A 1 107 ? -18.595 -5.826 22.713 1.00 85.88 107 LEU A O 1
ATOM 777 N N . TRP A 1 108 ? -16.417 -6.337 22.530 1.00 86.06 108 TRP A N 1
ATOM 778 C CA . TRP A 1 108 ? -15.994 -5.064 21.950 1.00 86.06 108 TRP A CA 1
ATOM 779 C C . TRP A 1 108 ? -14.768 -5.260 21.060 1.00 86.06 108 TR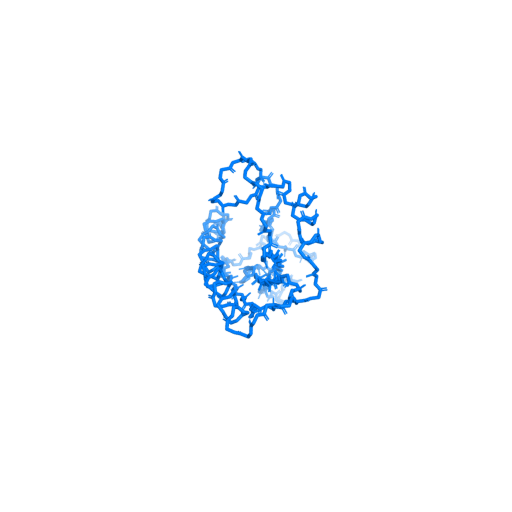P A C 1
ATOM 781 O O . TRP A 1 108 ? -14.052 -6.252 21.180 1.00 86.06 108 TRP A O 1
ATOM 791 N N . TYR A 1 109 ? -14.502 -4.307 20.169 1.00 88.12 109 TYR A N 1
ATOM 792 C CA . TYR A 1 109 ? -13.262 -4.315 19.397 1.00 88.12 109 TYR A CA 1
ATOM 793 C C . TYR A 1 109 ? -12.080 -3.964 20.302 1.00 88.12 109 TYR A C 1
ATOM 795 O O . TYR A 1 109 ? -12.106 -2.941 20.982 1.00 88.12 109 TYR A O 1
ATOM 803 N N . SER A 1 110 ? -11.047 -4.803 20.312 1.00 90.62 110 SER A N 1
ATOM 804 C CA . SER A 1 110 ? -9.768 -4.516 20.974 1.00 90.62 110 SER A CA 1
ATOM 805 C C . SER A 1 110 ? -8.761 -3.874 20.025 1.00 90.62 110 SER A C 1
ATOM 807 O O . SER A 1 110 ? -7.951 -3.056 20.453 1.00 90.62 110 SER A O 1
ATOM 809 N N . GLU A 1 111 ? -8.843 -4.203 18.737 1.00 90.88 111 GLU A N 1
ATOM 810 C CA . GLU A 1 111 ? -8.015 -3.636 17.675 1.00 90.88 111 GLU A CA 1
ATOM 811 C C . GLU A 1 111 ? -8.859 -3.470 16.410 1.00 90.88 111 GLU A C 1
ATOM 813 O O . GLU A 1 111 ? -9.673 -4.333 16.079 1.00 90.88 111 GLU A O 1
ATOM 818 N N . VAL A 1 112 ? -8.652 -2.368 15.698 1.00 90.81 112 VAL A N 1
ATOM 819 C CA . VAL A 1 112 ? -9.163 -2.144 14.345 1.00 90.81 112 VAL A CA 1
ATOM 820 C C . VAL A 1 112 ? -8.021 -1.669 13.460 1.00 90.81 112 VAL A C 1
ATOM 822 O O . VAL A 1 112 ? -7.111 -0.974 13.912 1.00 90.81 112 VAL A O 1
ATOM 825 N N . GLY A 1 113 ? -8.047 -2.030 12.187 1.00 92.94 113 GLY A N 1
ATOM 826 C CA . GLY A 1 113 ? -6.899 -1.762 11.345 1.00 92.94 113 GLY A CA 1
ATOM 827 C C . GLY A 1 113 ? -7.098 -2.002 9.867 1.00 92.94 113 GLY A C 1
ATOM 828 O O . GLY A 1 113 ? -8.173 -2.395 9.415 1.00 92.94 113 GLY A O 1
ATOM 829 N N . LEU A 1 114 ? -6.026 -1.751 9.125 1.00 92.88 114 LEU A N 1
ATOM 830 C CA . LEU A 1 114 ? -5.924 -2.001 7.694 1.00 92.88 114 LEU A CA 1
ATOM 831 C C . LEU A 1 114 ? -4.561 -2.621 7.384 1.00 92.88 114 LEU A C 1
ATOM 833 O O . LEU A 1 114 ? -3.533 -2.109 7.821 1.00 92.88 114 LEU A O 1
ATOM 837 N N . ASP A 1 115 ? -4.557 -3.658 6.561 1.00 92.75 115 ASP A N 1
ATOM 838 C CA . ASP A 1 115 ? -3.369 -4.108 5.848 1.00 92.75 115 ASP A CA 1
ATOM 839 C C . ASP A 1 115 ? -3.418 -3.560 4.425 1.00 92.75 115 ASP A C 1
ATOM 841 O O . ASP A 1 115 ? -4.321 -3.878 3.648 1.00 92.75 115 ASP A O 1
ATOM 845 N N . LEU A 1 116 ? -2.435 -2.730 4.091 1.00 89.94 116 LEU A N 1
ATOM 846 C CA . LEU A 1 116 ? -2.243 -2.160 2.767 1.00 89.94 116 LEU A CA 1
ATOM 847 C C . LEU A 1 116 ? -1.083 -2.886 2.100 1.00 89.94 116 LEU A C 1
ATOM 849 O O . LEU A 1 116 ? 0.054 -2.820 2.572 1.00 89.94 116 LEU A O 1
ATOM 853 N N . LYS A 1 117 ? -1.357 -3.570 0.993 1.00 90.88 117 LYS A N 1
ATOM 854 C CA . LYS A 1 117 ? -0.323 -4.199 0.171 1.00 90.88 117 LYS A CA 1
ATOM 855 C C . LYS A 1 117 ? -0.234 -3.458 -1.147 1.00 90.88 117 LYS A C 1
ATOM 857 O O . LYS A 1 117 ? -1.190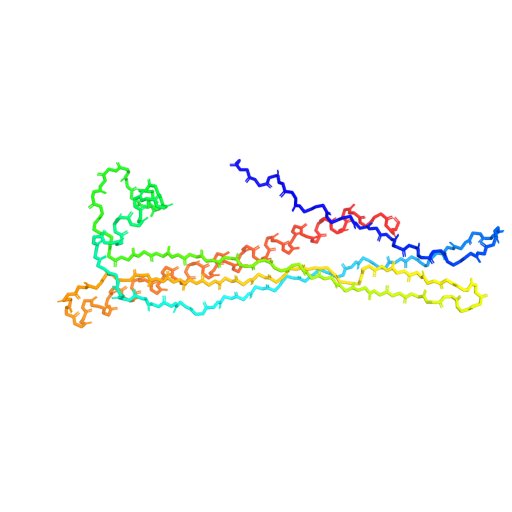 -3.440 -1.919 1.00 90.88 117 LYS A O 1
ATOM 862 N N . LEU A 1 118 ? 0.915 -2.844 -1.389 1.00 85.06 118 LEU A N 1
ATOM 863 C CA . LEU A 1 118 ? 1.206 -2.150 -2.630 1.00 85.06 118 LEU A CA 1
ATOM 864 C C . LEU A 1 118 ? 2.178 -2.982 -3.448 1.00 85.06 118 LEU A C 1
ATOM 866 O O . LEU A 1 118 ? 3.203 -3.442 -2.947 1.00 85.06 118 LEU A O 1
ATOM 870 N N . SER A 1 119 ? 1.843 -3.172 -4.715 1.00 86.94 119 SER A N 1
ATOM 871 C CA . SER A 1 119 ? 2.709 -3.831 -5.685 1.00 86.94 119 SER A CA 1
ATOM 872 C C . SER A 1 119 ? 2.795 -2.986 -6.942 1.00 86.94 119 SER A C 1
ATOM 874 O O . SER A 1 119 ? 1.824 -2.332 -7.329 1.00 86.94 119 SER A O 1
ATOM 876 N N . TYR A 1 120 ? 3.977 -2.986 -7.549 1.00 84.06 120 TYR A N 1
ATOM 877 C CA . TYR A 1 120 ? 4.272 -2.189 -8.728 1.00 84.06 120 TYR A CA 1
ATOM 878 C C . TYR A 1 120 ? 4.860 -3.087 -9.802 1.00 84.06 120 TYR A C 1
ATOM 880 O O . TYR A 1 120 ? 5.824 -3.819 -9.559 1.00 84.06 120 TYR A O 1
ATOM 888 N N . THR A 1 121 ? 4.289 -2.998 -10.995 1.00 84.88 121 THR A N 1
ATOM 889 C CA . THR A 1 121 ? 4.882 -3.562 -12.200 1.00 84.88 121 THR A CA 1
ATOM 890 C C . THR A 1 121 ? 5.308 -2.414 -13.095 1.00 84.88 121 THR A C 1
ATOM 892 O O . THR A 1 121 ? 4.489 -1.579 -13.477 1.00 84.88 121 THR A O 1
ATOM 895 N N . THR A 1 122 ? 6.596 -2.367 -13.405 1.00 82.69 122 THR A N 1
ATOM 896 C CA . THR A 1 122 ? 7.170 -1.472 -14.398 1.00 82.69 122 THR A CA 1
ATOM 897 C C . THR A 1 122 ? 7.325 -2.254 -15.687 1.00 82.69 122 THR A C 1
ATOM 899 O O . THR A 1 122 ? 8.165 -3.150 -15.786 1.00 82.69 122 THR A O 1
ATOM 902 N N . TYR A 1 123 ? 6.528 -1.906 -16.685 1.00 83.50 123 TYR A N 1
ATOM 903 C CA . TYR A 1 123 ? 6.713 -2.423 -18.025 1.00 83.50 123 TYR A CA 1
ATOM 904 C C . TYR A 1 123 ? 7.781 -1.599 -18.731 1.00 83.50 123 TYR A C 1
ATOM 906 O O . TYR A 1 123 ? 7.635 -0.387 -18.828 1.00 83.50 123 TYR A O 1
ATOM 914 N N . VAL A 1 124 ? 8.831 -2.242 -19.230 1.00 82.56 124 VAL A N 1
ATOM 915 C CA . VAL A 1 124 ? 9.880 -1.602 -20.030 1.00 82.56 124 VAL A CA 1
ATOM 916 C C . VAL A 1 124 ? 9.745 -2.098 -21.457 1.00 82.56 124 VAL A C 1
ATOM 918 O O . VAL A 1 124 ? 9.622 -3.297 -21.692 1.00 82.56 124 VAL A O 1
ATOM 921 N N . ALA A 1 125 ? 9.766 -1.190 -22.427 1.00 80.75 125 ALA A N 1
ATOM 922 C CA . ALA A 1 125 ? 9.575 -1.592 -23.807 1.00 80.75 125 ALA A CA 1
ATOM 923 C C . ALA A 1 125 ? 10.668 -2.568 -24.272 1.00 80.75 125 ALA A C 1
ATOM 925 O O . ALA A 1 125 ? 11.871 -2.286 -24.205 1.00 80.75 125 ALA A O 1
ATOM 926 N N . ARG A 1 126 ? 10.234 -3.694 -24.835 1.00 80.88 126 ARG A N 1
ATOM 927 C CA . ARG A 1 126 ? 11.062 -4.675 -25.524 1.00 80.88 126 ARG A CA 1
ATOM 928 C C . ARG A 1 126 ? 11.637 -4.050 -26.784 1.00 80.88 126 ARG A C 1
ATOM 930 O O . ARG A 1 126 ? 11.039 -4.134 -27.854 1.00 80.88 126 ARG A O 1
ATOM 937 N N . ALA A 1 127 ? 12.809 -3.445 -26.675 1.00 68.38 127 ALA A N 1
ATOM 938 C CA . ALA A 1 127 ? 13.561 -3.023 -27.846 1.00 68.38 127 ALA A CA 1
ATOM 939 C C . ALA A 1 127 ? 15.001 -3.536 -27.809 1.00 68.38 127 ALA A C 1
ATOM 941 O O . ALA A 1 127 ? 15.542 -3.904 -26.756 1.00 68.38 127 ALA A O 1
ATOM 942 N N . GLY A 1 128 ? 15.609 -3.572 -28.997 1.00 67.56 128 GLY A N 1
ATOM 943 C CA . GLY A 1 128 ? 17.000 -3.960 -29.245 1.00 67.56 128 GLY A CA 1
ATOM 944 C C . GLY A 1 128 ? 18.017 -2.953 -28.703 1.00 67.56 128 GLY A C 1
ATOM 945 O O . GLY A 1 128 ? 19.006 -2.655 -29.363 1.00 67.56 128 GLY A O 1
ATOM 946 N N . TRP A 1 129 ? 17.755 -2.388 -27.525 1.00 77.62 129 TRP A N 1
ATOM 947 C CA . TRP A 1 129 ? 18.636 -1.461 -26.836 1.00 77.62 129 TRP A CA 1
ATOM 948 C C . TRP A 1 129 ? 19.954 -2.137 -26.474 1.00 77.62 129 TRP A C 1
ATOM 950 O O . TRP A 1 129 ? 19.986 -3.314 -26.099 1.00 77.62 129 TRP A O 1
ATOM 960 N N . SER A 1 130 ? 21.037 -1.361 -26.499 1.00 85.50 130 SER A N 1
ATOM 961 C CA . SER A 1 130 ? 22.308 -1.815 -25.944 1.00 85.50 130 SER A CA 1
ATOM 962 C C . SER A 1 130 ? 22.158 -2.125 -24.444 1.00 85.50 130 SER A C 1
ATOM 964 O O . SER A 1 130 ? 21.337 -1.498 -23.761 1.00 85.50 130 SER A O 1
ATOM 966 N N . PRO A 1 131 ? 22.965 -3.047 -23.884 1.00 85.50 131 PRO A N 1
ATOM 967 C CA . PRO A 1 131 ? 22.923 -3.362 -22.455 1.00 85.50 131 PRO A CA 1
ATOM 968 C C . PRO A 1 131 ? 23.073 -2.129 -21.551 1.00 85.50 131 PRO A C 1
ATOM 970 O O . PRO A 1 131 ? 22.382 -2.018 -20.541 1.00 85.50 131 PRO A O 1
ATOM 973 N N . ALA A 1 132 ? 23.915 -1.168 -21.946 1.00 86.00 132 ALA A N 1
ATOM 974 C CA . ALA A 1 132 ? 24.110 0.084 -21.218 1.00 86.00 132 ALA A CA 1
ATOM 975 C C . ALA A 1 132 ? 22.842 0.955 -21.203 1.00 86.00 132 ALA A C 1
ATOM 977 O O . ALA A 1 132 ? 22.467 1.487 -20.160 1.00 86.00 132 ALA A O 1
ATOM 978 N N . CYS A 1 133 ? 22.147 1.059 -22.338 1.00 81.44 133 CYS A N 1
ATOM 979 C CA . CYS A 1 133 ? 20.893 1.801 -22.423 1.00 81.44 133 CYS A CA 1
ATOM 980 C C . CYS A 1 133 ? 19.792 1.127 -21.590 1.00 81.44 133 CYS A C 1
ATOM 982 O O . CYS A 1 133 ? 19.100 1.796 -20.826 1.00 81.44 133 CYS A O 1
ATOM 984 N N . ARG A 1 134 ? 19.698 -0.208 -21.639 1.00 80.25 134 ARG A N 1
ATOM 985 C CA . ARG A 1 134 ? 18.747 -0.967 -20.814 1.00 80.25 134 ARG A CA 1
ATOM 986 C C . ARG A 1 134 ? 18.998 -0.778 -19.316 1.00 80.25 134 ARG A C 1
ATOM 988 O O . ARG A 1 134 ? 18.046 -0.609 -18.559 1.00 80.25 134 ARG A O 1
ATOM 995 N N . ALA A 1 135 ? 20.261 -0.771 -18.894 1.00 83.62 135 ALA A N 1
ATOM 996 C CA . ALA A 1 135 ? 20.629 -0.497 -17.508 1.00 83.62 135 ALA A CA 1
ATOM 997 C C . ALA A 1 135 ? 20.251 0.931 -17.083 1.00 83.62 135 ALA A C 1
ATOM 999 O O . ALA A 1 135 ? 19.727 1.119 -15.989 1.00 83.62 135 ALA A O 1
ATOM 1000 N N . ALA A 1 136 ? 20.458 1.924 -17.954 1.00 83.88 136 ALA A N 1
ATOM 1001 C CA . ALA A 1 136 ? 20.082 3.309 -17.683 1.00 83.88 136 ALA A CA 1
ATOM 1002 C C . ALA A 1 136 ? 18.561 3.488 -17.549 1.00 83.88 136 ALA A C 1
ATOM 1004 O O . ALA A 1 136 ? 18.115 4.166 -16.626 1.00 83.88 136 ALA A O 1
ATOM 1005 N N . ILE A 1 137 ? 17.772 2.839 -18.417 1.00 80.75 137 ILE A N 1
ATOM 1006 C CA . ILE A 1 137 ? 16.306 2.825 -18.309 1.00 80.75 137 ILE A CA 1
ATOM 1007 C C . ILE A 1 137 ? 15.906 2.189 -16.981 1.00 80.75 137 ILE A C 1
ATOM 1009 O O . ILE A 1 137 ? 15.224 2.823 -16.188 1.00 80.75 137 ILE A O 1
ATOM 1013 N N . LYS A 1 138 ? 16.409 0.989 -16.669 1.00 80.62 138 LYS A N 1
ATOM 1014 C CA . LYS A 1 138 ? 16.082 0.326 -15.402 1.00 80.62 138 LYS A CA 1
ATOM 1015 C C . LYS A 1 138 ? 16.416 1.202 -14.188 1.00 80.62 138 LYS A C 1
ATOM 1017 O O . LYS A 1 138 ? 15.588 1.334 -13.297 1.00 80.62 138 LYS A O 1
ATOM 1022 N N . ALA A 1 139 ? 17.576 1.856 -14.183 1.00 84.31 139 ALA A N 1
ATOM 1023 C CA . ALA A 1 139 ? 17.972 2.765 -13.110 1.00 84.31 139 ALA A CA 1
ATOM 1024 C C . ALA A 1 139 ? 17.079 4.018 -13.014 1.00 84.31 139 ALA A C 1
ATOM 1026 O O . ALA A 1 139 ? 16.872 4.535 -11.918 1.00 84.31 139 ALA A O 1
ATOM 1027 N N . HIS A 1 140 ? 16.559 4.526 -14.136 1.00 82.69 140 HIS A N 1
ATOM 1028 C CA . HIS A 1 140 ? 15.565 5.603 -14.140 1.00 82.69 140 HIS A CA 1
ATOM 1029 C C . HIS A 1 140 ? 14.251 5.131 -13.507 1.00 82.69 140 HIS A C 1
ATOM 1031 O O . HIS A 1 140 ? 13.757 5.757 -12.571 1.00 82.69 140 HIS A O 1
ATOM 1037 N N . GLU A 1 141 ? 13.742 3.986 -13.954 1.00 78.25 141 GLU A N 1
ATOM 1038 C CA . GLU A 1 141 ? 12.496 3.396 -13.462 1.00 78.25 141 GLU A CA 1
ATOM 1039 C C . GLU A 1 141 ? 12.564 2.981 -11.978 1.00 78.25 141 GLU A C 1
ATOM 1041 O O . GLU A 1 141 ? 11.580 3.085 -11.243 1.00 78.25 141 GLU A O 1
ATOM 1046 N N . GLU A 1 142 ? 13.729 2.537 -11.497 1.00 82.25 142 GLU A N 1
ATOM 1047 C CA . GLU A 1 142 ? 13.957 2.232 -10.078 1.00 82.25 142 GLU A CA 1
ATOM 1048 C C . GLU A 1 142 ? 13.783 3.473 -9.188 1.00 82.25 142 GLU A C 1
ATOM 1050 O O . GLU A 1 142 ? 13.266 3.353 -8.077 1.00 82.25 142 GLU A O 1
ATOM 1055 N N . ARG A 1 143 ? 14.125 4.678 -9.671 1.00 82.94 143 ARG A N 1
ATOM 1056 C CA . ARG A 1 143 ? 13.911 5.919 -8.903 1.00 82.94 143 ARG A CA 1
ATOM 1057 C C . ARG A 1 143 ? 12.431 6.238 -8.736 1.00 82.94 143 ARG A C 1
ATOM 1059 O O . ARG A 1 143 ? 12.021 6.630 -7.646 1.00 82.94 143 ARG A O 1
ATOM 1066 N N . HIS A 1 144 ? 11.623 6.029 -9.775 1.00 79.31 144 HIS A N 1
ATOM 1067 C CA . HIS A 1 144 ? 10.166 6.170 -9.669 1.00 79.31 144 HIS A CA 1
ATOM 1068 C C . HIS A 1 144 ? 9.588 5.175 -8.663 1.00 79.31 144 HIS A C 1
ATOM 1070 O O . HIS A 1 144 ? 8.725 5.535 -7.862 1.00 79.31 144 HIS A O 1
ATOM 1076 N N . ALA A 1 145 ? 10.107 3.942 -8.630 1.00 77.38 145 ALA A N 1
ATOM 1077 C CA . ALA A 1 145 ? 9.714 2.956 -7.625 1.00 77.38 145 ALA A CA 1
ATOM 1078 C C . ALA A 1 145 ? 10.047 3.413 -6.189 1.00 77.38 145 ALA A C 1
ATOM 1080 O O . ALA A 1 145 ? 9.231 3.211 -5.287 1.00 77.38 145 ALA A O 1
ATOM 1081 N N . THR A 1 146 ? 11.193 4.070 -5.969 1.00 82.06 146 THR A N 1
ATOM 1082 C CA . THR A 1 146 ? 11.542 4.669 -4.668 1.00 82.06 146 THR A CA 1
ATOM 1083 C C . THR A 1 146 ? 10.545 5.750 -4.252 1.00 82.06 146 THR A C 1
ATOM 1085 O O . THR A 1 146 ? 10.005 5.676 -3.151 1.00 82.06 146 THR A O 1
ATOM 1088 N N . VAL A 1 147 ? 10.233 6.702 -5.137 1.00 82.88 147 VAL A N 1
ATOM 1089 C CA . VAL A 1 147 ? 9.267 7.780 -4.845 1.00 82.88 147 VAL A CA 1
ATOM 1090 C C . VAL A 1 147 ? 7.879 7.209 -4.535 1.00 82.88 147 VAL A C 1
ATOM 1092 O O . VAL A 1 147 ? 7.225 7.613 -3.574 1.00 82.88 147 VAL A O 1
ATOM 1095 N N . ASN A 1 148 ? 7.440 6.206 -5.297 1.00 78.56 148 ASN A N 1
ATOM 1096 C CA . ASN A 1 148 ? 6.161 5.539 -5.061 1.00 78.56 148 ASN A CA 1
ATOM 1097 C C . ASN A 1 148 ? 6.108 4.832 -3.701 1.00 78.56 148 ASN A C 1
ATOM 1099 O O . ASN A 1 148 ? 5.070 4.852 -3.035 1.00 78.56 148 ASN A O 1
ATOM 1103 N N . ARG A 1 149 ? 7.222 4.234 -3.263 1.00 81.19 149 ARG A N 1
ATOM 1104 C CA . ARG A 1 149 ? 7.331 3.638 -1.930 1.00 81.19 149 ARG A CA 1
ATOM 1105 C C . ARG A 1 149 ? 7.202 4.695 -0.831 1.00 81.19 149 ARG A C 1
ATOM 1107 O O . ARG A 1 149 ? 6.459 4.474 0.121 1.00 81.19 149 ARG A O 1
ATOM 1114 N N . GLU A 1 150 ? 7.884 5.828 -0.956 1.00 86.00 150 GLU A N 1
ATOM 1115 C CA . GLU A 1 150 ? 7.790 6.920 0.022 1.00 86.00 150 GLU A CA 1
ATOM 1116 C C . GLU A 1 150 ? 6.355 7.453 0.131 1.00 86.00 150 GLU A C 1
ATOM 1118 O O . GLU A 1 150 ? 5.834 7.639 1.236 1.00 86.00 150 GLU A O 1
ATOM 1123 N N . PHE A 1 151 ? 5.679 7.610 -1.011 1.00 84.75 151 PHE A N 1
ATOM 1124 C CA . PHE A 1 151 ? 4.267 7.982 -1.059 1.00 84.75 151 PHE A CA 1
ATOM 1125 C C . PHE A 1 151 ? 3.370 6.947 -0.361 1.00 84.75 151 PHE A C 1
ATOM 1127 O O . PHE A 1 151 ? 2.486 7.312 0.414 1.00 84.75 151 PHE A O 1
ATOM 1134 N N . ALA A 1 152 ? 3.614 5.652 -0.577 1.00 83.56 152 ALA A N 1
ATOM 1135 C CA . ALA A 1 152 ? 2.871 4.576 0.077 1.00 83.56 152 ALA A CA 1
ATOM 1136 C C . ALA A 1 152 ? 3.015 4.607 1.606 1.00 83.56 152 ALA A C 1
ATOM 1138 O O . ALA A 1 152 ? 2.039 4.455 2.345 1.00 83.56 152 ALA A O 1
ATOM 1139 N N . GLU A 1 153 ? 4.237 4.830 2.089 1.00 86.19 153 GLU A N 1
ATOM 1140 C CA . GLU A 1 153 ? 4.523 4.966 3.515 1.00 86.19 153 GLU A CA 1
ATOM 1141 C C . GLU A 1 153 ? 3.850 6.219 4.102 1.00 86.19 153 GLU A C 1
ATOM 1143 O O . GLU A 1 153 ? 3.313 6.170 5.213 1.00 86.19 153 GLU A O 1
ATOM 1148 N N . GLN A 1 154 ? 3.817 7.331 3.357 1.00 88.69 154 GLN A N 1
ATOM 1149 C CA . GLN A 1 154 ? 3.081 8.536 3.750 1.00 88.69 154 GLN A CA 1
ATOM 1150 C C . GLN A 1 154 ? 1.574 8.281 3.846 1.00 88.69 154 GLN A C 1
ATOM 1152 O O . GLN A 1 154 ? 0.972 8.603 4.874 1.00 88.69 154 GLN A O 1
ATOM 1157 N N . LEU A 1 155 ? 0.982 7.642 2.837 1.00 85.94 155 LEU A N 1
ATOM 1158 C CA . LEU A 1 155 ? -0.430 7.266 2.840 1.00 85.94 155 LEU A CA 1
ATOM 1159 C C . LEU A 1 155 ? -0.774 6.397 4.061 1.00 85.94 155 LEU A C 1
ATOM 1161 O O . LEU A 1 155 ? -1.796 6.615 4.713 1.00 85.94 155 LEU A O 1
ATOM 1165 N N . GLY A 1 156 ? 0.105 5.460 4.431 1.00 86.75 156 GLY A N 1
ATOM 1166 C CA . GLY A 1 156 ? -0.035 4.658 5.649 1.00 86.75 156 GLY A CA 1
ATOM 1167 C C . GLY A 1 156 ? -0.134 5.493 6.926 1.00 86.75 156 GLY A C 1
ATOM 1168 O O . GLY A 1 156 ? -0.996 5.242 7.776 1.00 86.75 156 GLY A O 1
ATOM 1169 N N . ARG A 1 157 ? 0.718 6.518 7.061 1.00 90.31 157 ARG A N 1
ATOM 1170 C CA . ARG A 1 157 ? 0.696 7.436 8.213 1.00 90.31 157 ARG A CA 1
ATOM 1171 C C . ARG A 1 157 ? -0.593 8.255 8.258 1.00 90.31 157 ARG A C 1
ATOM 1173 O O . ARG A 1 157 ? -1.209 8.363 9.319 1.00 90.31 157 ARG A O 1
ATOM 1180 N N . GLU A 1 158 ? -1.031 8.784 7.120 1.00 90.94 158 GLU A N 1
ATOM 1181 C CA . GLU A 1 158 ? -2.260 9.584 7.020 1.00 90.94 158 GLU A CA 1
ATOM 1182 C C . GLU A 1 158 ? -3.517 8.757 7.326 1.00 90.94 158 GLU A C 1
ATOM 1184 O O . GLU A 1 158 ? -4.404 9.207 8.062 1.00 90.94 158 GLU A O 1
ATOM 1189 N N . LEU A 1 159 ? -3.573 7.511 6.847 1.00 88.81 159 LEU A N 1
ATOM 1190 C CA . LEU A 1 159 ? -4.654 6.578 7.167 1.00 88.81 159 LEU A CA 1
ATOM 1191 C C . LEU A 1 159 ? -4.653 6.196 8.648 1.00 88.81 159 LE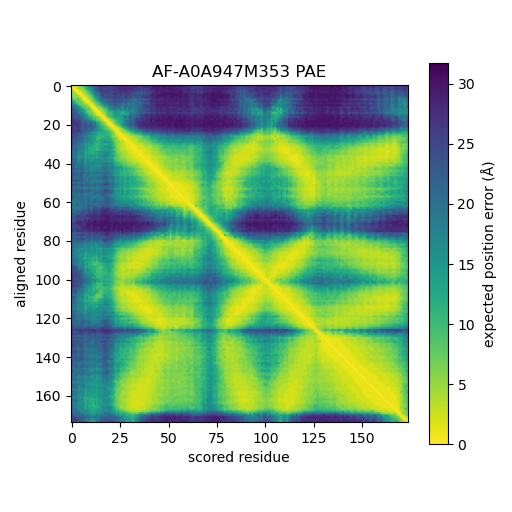U A C 1
ATOM 1193 O O . LEU A 1 159 ? -5.715 6.171 9.271 1.00 88.81 159 LEU A O 1
ATOM 1197 N N . THR A 1 160 ? -3.476 5.979 9.239 1.00 88.75 160 THR A N 1
ATOM 1198 C CA . THR A 1 160 ? -3.345 5.730 10.683 1.00 88.75 160 THR A CA 1
ATOM 1199 C C . THR A 1 160 ? -3.893 6.897 11.497 1.00 88.75 160 THR A C 1
ATOM 1201 O O . THR A 1 160 ? -4.668 6.687 12.431 1.00 88.75 160 THR A O 1
ATOM 1204 N N . ALA A 1 161 ? -3.523 8.132 11.150 1.00 89.19 161 ALA A N 1
ATOM 1205 C CA . ALA A 1 161 ? -4.005 9.328 11.834 1.00 89.19 161 ALA A CA 1
ATOM 1206 C C . ALA A 1 161 ? -5.528 9.487 11.687 1.00 89.19 161 ALA A C 1
ATOM 1208 O O . ALA A 1 161 ? -6.224 9.743 12.672 1.00 89.19 161 ALA A O 1
ATOM 1209 N N . SER A 1 162 ? -6.052 9.257 10.482 1.00 89.31 162 SER A N 1
ATOM 1210 C CA . SER A 1 162 ? -7.483 9.355 10.178 1.00 89.31 162 SER A CA 1
ATOM 1211 C C . SER A 1 162 ? -8.312 8.312 10.930 1.00 89.31 162 SER A C 1
ATOM 1213 O O . SER A 1 162 ? -9.345 8.645 11.513 1.00 89.31 162 SER A O 1
ATOM 1215 N N . LEU A 1 163 ? -7.847 7.060 10.981 1.00 86.69 163 LEU A N 1
ATOM 1216 C CA . LEU A 1 163 ? -8.499 5.995 11.745 1.00 86.69 163 LEU A CA 1
ATOM 1217 C C . LEU A 1 163 ? -8.447 6.266 13.247 1.00 86.69 163 LEU A C 1
ATOM 1219 O O . LEU A 1 163 ? -9.468 6.138 13.916 1.00 86.69 163 LEU A O 1
ATOM 1223 N N . ASN A 1 164 ? -7.303 6.711 13.773 1.00 88.12 164 ASN A N 1
ATOM 1224 C CA . ASN A 1 164 ? -7.187 7.114 15.176 1.00 88.12 164 ASN A CA 1
ATOM 1225 C C . ASN A 1 164 ? -8.156 8.243 15.530 1.00 88.12 164 ASN A C 1
ATOM 1227 O O . ASN A 1 164 ? -8.816 8.189 16.567 1.00 88.12 164 ASN A O 1
ATOM 1231 N N . TYR A 1 165 ? -8.267 9.255 14.671 1.00 87.38 165 TYR A N 1
ATOM 1232 C CA . TYR A 1 165 ? -9.222 10.340 14.860 1.00 87.38 165 TYR A CA 1
ATOM 1233 C C . TYR A 1 165 ? -10.667 9.825 14.847 1.00 87.38 165 TYR A C 1
ATOM 1235 O O . TYR A 1 165 ? -11.446 10.153 15.741 1.00 87.38 165 TYR A O 1
ATOM 1243 N N . ALA A 1 166 ? -11.022 8.975 13.879 1.00 84.44 166 ALA A N 1
ATOM 1244 C CA . ALA A 1 166 ? -12.359 8.403 13.776 1.00 84.44 166 ALA A CA 1
ATOM 1245 C C . ALA A 1 166 ? -12.713 7.528 14.988 1.00 84.44 166 ALA A C 1
ATOM 1247 O O . ALA A 1 166 ? -13.813 7.654 15.522 1.00 84.44 166 ALA A O 1
ATOM 1248 N N . VAL A 1 167 ? -11.779 6.694 15.452 1.00 83.62 167 VAL A N 1
ATOM 1249 C CA . VAL A 1 167 ? -11.941 5.858 16.646 1.00 83.62 167 VAL A CA 1
ATOM 1250 C C . VAL A 1 167 ? -12.124 6.722 17.892 1.00 83.62 167 VAL A C 1
ATOM 1252 O O . VAL A 1 167 ? -13.089 6.506 18.614 1.00 83.62 167 VAL A O 1
ATOM 1255 N N . LYS A 1 168 ? -11.286 7.745 18.109 1.00 81.56 168 LYS A N 1
ATOM 1256 C CA . LYS A 1 168 ? -11.405 8.661 19.261 1.00 81.56 168 LYS A CA 1
ATOM 1257 C C . LYS A 1 168 ? -12.687 9.494 19.240 1.00 81.56 168 LYS A C 1
ATOM 1259 O O . LYS A 1 168 ? -13.257 9.785 20.284 1.00 81.56 168 LYS A O 1
ATOM 1264 N N . ARG A 1 169 ? -13.149 9.900 18.055 1.00 77.50 169 ARG A N 1
ATOM 1265 C CA . ARG A 1 169 ? -14.398 10.659 17.907 1.00 77.50 169 ARG A CA 1
ATOM 1266 C C . ARG A 1 169 ? -15.633 9.777 18.102 1.00 77.50 169 ARG A C 1
ATOM 1268 O O . ARG A 1 169 ? -16.654 10.267 18.570 1.00 77.50 169 ARG A O 1
ATOM 1275 N N . ARG A 1 170 ? -15.560 8.501 17.705 1.00 66.44 170 ARG A N 1
ATOM 1276 C CA . ARG A 1 170 ? -16.659 7.527 17.825 1.00 66.44 170 ARG A CA 1
ATOM 1277 C C . ARG A 1 170 ? -16.630 6.716 19.110 1.00 66.44 170 ARG A C 1
ATOM 1279 O O . ARG A 1 170 ? -17.621 6.048 19.389 1.00 66.44 170 ARG A O 1
ATOM 1286 N N . SER A 1 171 ? -15.553 6.763 19.890 1.00 53.94 171 SER A N 1
ATOM 1287 C CA . SER A 1 171 ? -15.523 6.239 21.251 1.00 53.94 171 SER A CA 1
ATOM 1288 C C . SER A 1 171 ? -16.420 7.102 22.147 1.00 53.94 171 SER A C 1
ATOM 1290 O O . SER A 1 171 ? -15.939 7.836 22.998 1.00 53.94 171 SER A O 1
ATOM 1292 N N . MET A 1 172 ? -17.738 6.984 21.947 1.00 43.50 172 MET A N 1
ATOM 1293 C CA . MET A 1 172 ? -18.816 7.319 22.887 1.00 43.50 172 MET A CA 1
ATOM 1294 C C . MET A 1 172 ? -18.930 6.234 23.978 1.00 43.50 172 MET A C 1
ATOM 1296 O O . MET A 1 172 ? -20.023 5.883 24.408 1.00 43.50 172 MET A O 1
ATOM 1300 N N . PHE A 1 173 ? -17.801 5.641 24.371 1.00 46.50 173 PHE A N 1
ATOM 1301 C CA . PHE A 1 173 ? -17.730 4.591 25.393 1.00 46.50 173 PHE A CA 1
ATOM 1302 C C . PHE A 1 173 ? -17.005 5.060 26.667 1.00 46.50 173 PHE A C 1
ATOM 1304 O O . PHE A 1 173 ? -16.646 4.237 27.508 1.00 46.50 173 PHE A O 1
ATOM 1311 N N . GLY A 1 174 ? -16.835 6.379 26.805 1.00 39.81 174 GLY A N 1
ATOM 1312 C CA . GLY A 1 174 ? -16.645 7.086 28.069 1.00 39.81 174 GLY A CA 1
ATOM 1313 C C . GLY A 1 174 ? -17.767 8.096 28.235 1.00 39.81 174 GLY A C 1
ATOM 1314 O O . GLY A 1 174 ? -17.984 8.852 27.261 1.00 39.81 174 GLY A O 1
#